Protein AF-A0A2N5W5Q5-F1 (afdb_monomer_lite)

Secondary structure (DSSP, 8-state):
-B-HHHHHTT-HHHHHSS---B---SSGGGTTT-HHHHHHHHHHHT-SEE---SSTTTT-THHHHHHHTSTT-PEESS--HHHHHHHSSHHHHHHHHHHTT------TTGGGHHHHTTTHHHHHHHHHHTT-

Organism: NCBI:txid200324

pLDDT: mean 87.98, std 17.9, range [34.03, 98.38]

InterPro domains:
  IPR005481 Biotin carboxylase-like, N-terminal domain [PF00289] (8-84)
  IPR011764 Biotin carboxylation domain [PS50979] (1-132)
  IPR016185 Pre-ATP-grasp domain superfamily [SSF52440] (1-87)
  IPR049076 Acetyl-CoA carboxylase [PTHR45728] (1-110)

Foldseek 3Di:
DDEPVCVVVVPVVCVPDPDDDYFYDDDLCRPLQPLVNQLVCCVVVVAQEDESDDPRNNLPLVNQVSCCPDPSRRHYPDDHSVVSVQCVDPVSVVLVCLCVVHDDPDDPCPVCSVVVVVVVVPVVVVVVVVPD

Radius of gyration: 19.42 Å; chains: 1; bounding box: 50×42×39 Å

Sequence (132 aa):
MATPEDLKVNADYIQVANQYVKVPGGSNDNNYANVKVIVDVAKRAGVHAVWAGWGHASENPKLPDALSASKQKIVFIGPPGSAMRLLGDKILSTIMAQSAQVPTMAWSGSLLFGVISLLVPQVVSMNSLIHN

Structure (mmCIF, N/CA/C/O backbone):
data_AF-A0A2N5W5Q5-F1
#
_entry.id   AF-A0A2N5W5Q5-F1
#
loop_
_atom_site.group_PDB
_atom_site.id
_atom_site.type_symbol
_atom_site.label_atom_id
_atom_site.label_alt_id
_atom_site.label_comp_id
_atom_site.label_asym_id
_atom_site.label_entity_id
_atom_site.label_seq_id
_atom_site.pdbx_PDB_ins_code
_atom_site.Cartn_x
_atom_site.Cartn_y
_atom_site.Cartn_z
_atom_site.occupancy
_atom_site.B_iso_or_equiv
_atom_site.auth_seq_id
_atom_site.auth_comp_id
_atom_site.auth_asym_id
_atom_site.auth_atom_id
_atom_site.pdbx_PDB_model_num
ATOM 1 N N . MET A 1 1 ? -10.994 5.124 5.817 1.00 97.94 1 MET A N 1
ATOM 2 C CA . MET A 1 1 ? -10.414 6.230 6.617 1.00 97.94 1 MET A CA 1
ATOM 3 C C . MET A 1 1 ? -10.934 7.520 6.016 1.00 97.94 1 MET A C 1
ATOM 5 O O . MET A 1 1 ? -11.051 7.528 4.805 1.00 97.94 1 MET A O 1
ATOM 9 N N . ALA A 1 2 ? -11.290 8.529 6.811 1.00 98.12 2 ALA A N 1
ATOM 10 C CA . ALA A 1 2 ? -11.848 9.788 6.310 1.00 98.12 2 ALA A CA 1
ATOM 11 C C . ALA A 1 2 ? -11.236 10.995 7.032 1.00 98.12 2 ALA A C 1
ATOM 13 O O . ALA A 1 2 ? -11.280 11.063 8.266 1.00 98.12 2 ALA A O 1
ATOM 14 N N . THR A 1 3 ? -10.666 11.931 6.279 1.00 98.38 3 THR A N 1
ATOM 15 C CA . THR A 1 3 ? -10.157 13.202 6.808 1.00 98.38 3 THR A CA 1
ATOM 16 C C . THR A 1 3 ? -11.294 14.216 6.996 1.00 98.38 3 THR A C 1
ATOM 18 O O . THR A 1 3 ? -12.364 14.072 6.396 1.00 98.38 3 THR A O 1
ATOM 21 N N . PRO A 1 4 ? -11.109 15.262 7.823 1.00 98.12 4 PRO A N 1
ATOM 22 C CA . PRO A 1 4 ? -12.057 16.372 7.907 1.00 98.12 4 PRO A CA 1
ATOM 23 C C . PRO A 1 4 ? -12.340 17.028 6.549 1.00 98.12 4 PRO A C 1
ATOM 25 O O . PRO A 1 4 ? -13.471 17.432 6.288 1.00 98.12 4 PRO A O 1
ATOM 28 N N . GLU A 1 5 ? -11.328 17.118 5.687 1.00 98.06 5 GLU A N 1
ATOM 29 C CA . GLU A 1 5 ? -11.425 17.695 4.350 1.00 98.06 5 GLU A CA 1
ATOM 30 C C . GLU A 1 5 ? -12.305 16.839 3.430 1.00 98.06 5 GLU A C 1
ATOM 32 O O . GLU A 1 5 ? -13.210 17.381 2.796 1.00 98.06 5 GLU A O 1
ATOM 37 N N . ASP A 1 6 ? -12.127 15.513 3.434 1.00 97.81 6 ASP A N 1
ATOM 38 C CA . ASP A 1 6 ? -12.952 14.593 2.639 1.00 97.81 6 ASP A CA 1
ATOM 39 C C . ASP A 1 6 ? -14.412 1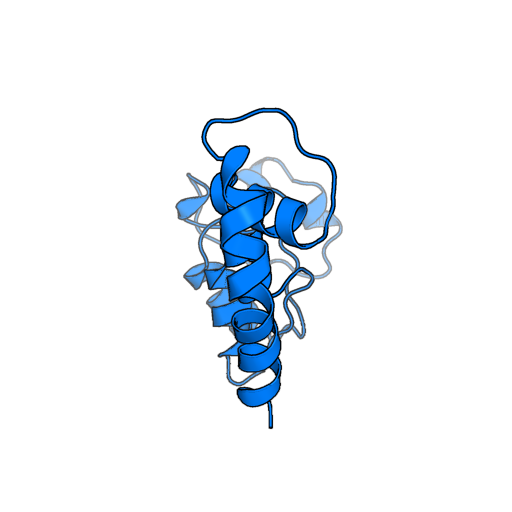4.577 3.109 1.00 97.81 6 ASP A C 1
ATOM 41 O O . ASP A 1 6 ? -15.342 14.533 2.302 1.00 97.81 6 ASP A O 1
ATOM 45 N N . LEU A 1 7 ? -14.623 14.654 4.427 1.00 97.75 7 LEU A N 1
ATOM 46 C CA . LEU A 1 7 ? -15.958 14.758 5.016 1.00 97.75 7 LEU A CA 1
ATOM 47 C C . LEU A 1 7 ? -16.645 16.068 4.615 1.00 97.75 7 LEU A C 1
ATOM 49 O O . LEU A 1 7 ? -17.841 16.068 4.330 1.00 97.75 7 LEU A O 1
ATOM 53 N N . LYS A 1 8 ? -15.901 17.182 4.566 1.00 97.69 8 LYS A N 1
ATOM 54 C CA . LYS A 1 8 ? -16.434 18.500 4.191 1.00 97.69 8 LYS A CA 1
ATOM 55 C C . LYS A 1 8 ? -16.932 18.532 2.747 1.00 97.69 8 LYS A C 1
ATOM 57 O O . LYS A 1 8 ? -17.923 19.202 2.472 1.00 97.69 8 LYS A O 1
ATOM 62 N N . VAL A 1 9 ? -16.250 17.835 1.841 1.00 97.56 9 VAL A N 1
ATOM 63 C CA . VAL A 1 9 ? -16.629 17.771 0.419 1.00 97.56 9 VAL A CA 1
ATOM 64 C C . VAL A 1 9 ? -17.602 16.636 0.105 1.00 97.56 9 VAL A C 1
ATOM 66 O O . VAL A 1 9 ? -17.950 16.449 -1.055 1.00 97.56 9 VAL A O 1
ATOM 69 N N . ASN A 1 10 ? -18.058 15.901 1.123 1.00 95.06 10 ASN A N 1
ATOM 70 C CA . ASN A 1 10 ? -18.966 14.772 0.974 1.00 95.06 10 ASN A CA 1
ATOM 71 C C . ASN A 1 10 ? -18.444 13.704 -0.004 1.00 95.06 10 ASN A C 1
ATOM 73 O O . ASN A 1 10 ? -19.166 13.274 -0.899 1.00 95.06 10 ASN A O 1
ATOM 77 N N . ALA A 1 11 ? -17.177 13.307 0.146 1.00 96.94 11 ALA A N 1
ATOM 78 C CA . ALA A 1 11 ? -16.527 12.394 -0.790 1.00 96.94 11 ALA A CA 1
ATOM 79 C C . ALA A 1 11 ? -17.294 11.063 -0.952 1.00 96.94 11 ALA A C 1
ATOM 81 O O . ALA A 1 11 ? -17.588 10.379 0.033 1.00 96.94 11 ALA A O 1
ATOM 82 N N . ASP A 1 12 ? -17.550 10.659 -2.201 1.00 97.94 12 ASP A N 1
ATOM 83 C CA . ASP A 1 12 ? -18.401 9.505 -2.535 1.00 97.94 12 ASP A CA 1
ATOM 84 C C . ASP A 1 12 ? -17.936 8.193 -1.896 1.00 97.94 12 ASP A C 1
ATOM 86 O O . ASP A 1 12 ? -18.755 7.389 -1.450 1.00 97.94 12 ASP A O 1
ATOM 90 N N . TYR A 1 13 ? -16.618 7.984 -1.785 1.00 96.94 13 TYR A N 1
ATOM 91 C CA . TYR A 1 13 ? -16.064 6.765 -1.186 1.00 96.94 13 TYR A CA 1
ATOM 92 C C . TYR A 1 13 ? -16.493 6.583 0.282 1.00 96.94 13 TYR A C 1
ATOM 94 O O . TYR A 1 13 ? -16.534 5.456 0.773 1.00 96.94 13 TYR A O 1
ATOM 102 N N . ILE A 1 14 ? -16.816 7.676 0.987 1.00 97.62 14 ILE A N 1
ATOM 103 C CA . ILE A 1 14 ? -17.311 7.646 2.369 1.00 97.62 14 ILE A CA 1
ATOM 104 C C . ILE A 1 14 ? -18.777 7.209 2.389 1.00 97.62 14 ILE A C 1
ATOM 106 O O . ILE A 1 14 ? -19.170 6.461 3.278 1.00 97.62 14 ILE A O 1
ATOM 110 N N . GLN A 1 15 ? -19.567 7.643 1.404 1.00 95.56 15 GLN A N 1
ATOM 111 C CA . GLN A 1 15 ? -20.999 7.348 1.310 1.00 95.56 15 GLN A CA 1
ATOM 112 C C . GLN A 1 15 ? -21.274 5.887 0.960 1.00 95.56 15 GLN A C 1
ATOM 114 O O . GLN A 1 15 ? -22.220 5.288 1.466 1.00 95.56 15 GLN A O 1
ATOM 119 N N . VAL A 1 16 ? -20.431 5.298 0.111 1.00 97.38 16 VAL A N 1
ATOM 120 C CA . VAL A 1 16 ? -20.560 3.887 -0.283 1.00 97.38 16 VAL A CA 1
ATOM 121 C C . VAL A 1 16 ? -19.948 2.918 0.736 1.00 97.38 16 VAL A C 1
ATOM 123 O O . VAL A 1 16 ? -20.216 1.719 0.676 1.00 97.38 16 VAL A O 1
ATOM 126 N N . ALA A 1 17 ? -19.120 3.400 1.668 1.00 97.44 17 ALA A N 1
ATOM 127 C CA . ALA A 1 17 ? -18.494 2.558 2.681 1.00 97.44 17 ALA A CA 1
ATOM 128 C C . ALA A 1 17 ? -19.505 2.141 3.759 1.00 97.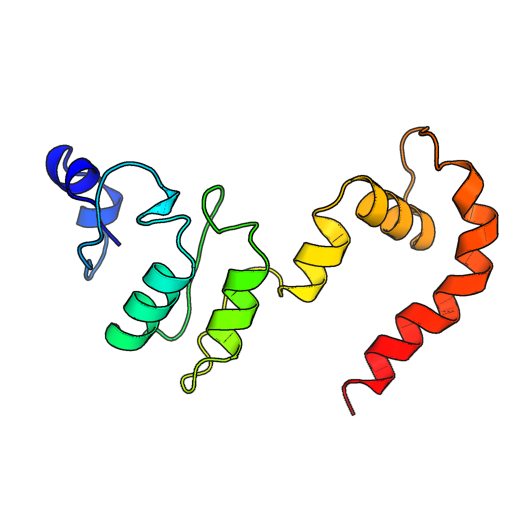44 17 ALA A C 1
ATOM 130 O O . ALA A 1 17 ? -20.234 2.968 4.297 1.00 97.44 17 ALA A O 1
ATOM 131 N N . ASN A 1 18 ? -19.495 0.865 4.166 1.00 97.44 18 ASN A N 1
ATOM 132 C CA . ASN A 1 18 ? -20.360 0.401 5.260 1.00 97.44 18 ASN A CA 1
ATOM 133 C C . ASN A 1 18 ? -20.055 1.104 6.592 1.00 97.44 18 ASN A C 1
ATOM 135 O O . ASN A 1 18 ? -20.945 1.288 7.418 1.00 97.44 18 ASN A O 1
ATOM 139 N N . GLN A 1 19 ? -18.783 1.446 6.818 1.00 96.50 19 GLN A N 1
ATOM 140 C CA . GLN A 1 19 ? -18.295 2.151 7.999 1.00 96.50 19 GLN A CA 1
ATOM 141 C C . GLN A 1 19 ? -17.085 3.011 7.622 1.00 96.50 19 GLN A C 1
ATOM 143 O O . GLN A 1 19 ? -16.308 2.655 6.734 1.00 96.50 19 GLN A O 1
ATOM 148 N N . T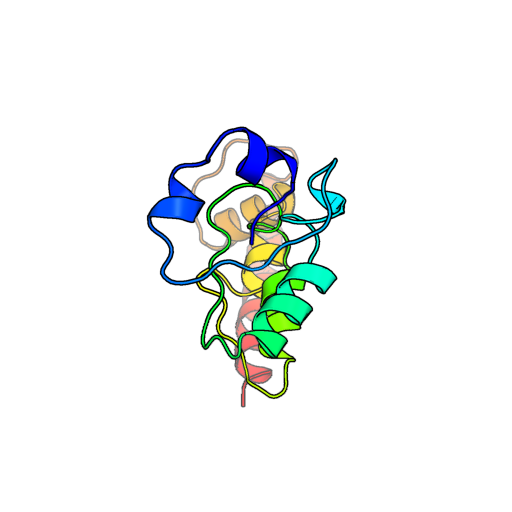YR A 1 20 ? -16.874 4.111 8.345 1.00 97.38 20 TYR A N 1
ATOM 149 C CA . TYR A 1 20 ? -15.684 4.945 8.200 1.00 97.38 20 TYR A CA 1
ATOM 150 C C . TYR A 1 20 ? -15.052 5.260 9.559 1.00 97.38 20 TYR A C 1
ATOM 152 O O . TYR A 1 20 ? -15.715 5.308 10.592 1.00 97.38 20 TYR A O 1
ATOM 160 N N . VAL A 1 21 ? -13.741 5.503 9.548 1.00 97.81 21 VAL A N 1
ATOM 161 C CA . VAL A 1 21 ? -12.962 5.919 10.723 1.00 97.81 21 VAL A CA 1
ATOM 162 C C . VAL A 1 21 ? -12.339 7.271 10.420 1.00 97.81 21 VAL A C 1
ATOM 164 O O . VAL A 1 21 ? -11.649 7.409 9.404 1.00 97.81 21 VAL A O 1
ATOM 167 N N . LYS A 1 22 ? -12.577 8.255 11.294 1.00 97.75 22 LYS A N 1
ATOM 168 C CA . LYS A 1 22 ? -11.970 9.586 11.187 1.00 97.75 22 LYS A CA 1
ATOM 169 C C . LYS A 1 22 ? -10.465 9.507 11.439 1.00 97.75 22 LYS A C 1
ATOM 171 O O . LYS A 1 22 ? -10.031 8.827 12.368 1.00 97.75 22 LYS A O 1
ATOM 176 N N . VAL A 1 23 ? -9.689 10.207 10.622 1.00 98.06 23 VAL A N 1
ATOM 177 C CA . VAL A 1 23 ? -8.223 10.291 10.716 1.00 98.06 23 VAL A CA 1
ATOM 178 C C . VAL A 1 23 ? -7.771 11.755 10.663 1.00 98.06 23 VAL A C 1
ATOM 180 O O . VAL A 1 23 ? -8.572 12.609 10.280 1.00 98.06 23 VAL A O 1
ATOM 183 N N . PRO A 1 24 ? -6.531 12.081 11.074 1.00 98.19 24 PRO A N 1
ATOM 184 C CA . PRO A 1 24 ? -6.032 13.456 11.031 1.00 98.19 24 PRO A CA 1
ATOM 185 C C . PRO A 1 24 ? -6.105 14.073 9.626 1.00 98.19 24 PRO A C 1
ATOM 187 O O . PRO A 1 24 ? -5.871 13.383 8.638 1.00 98.19 24 PRO A O 1
ATOM 190 N N . GLY A 1 25 ? -6.411 15.368 9.538 1.00 97.50 25 GLY A N 1
ATOM 191 C CA . GLY A 1 25 ? -6.433 16.115 8.273 1.00 97.50 25 GLY A CA 1
ATOM 192 C C . GLY A 1 25 ? -5.054 16.589 7.798 1.00 97.50 25 GLY A C 1
ATOM 193 O O . GLY A 1 25 ? -4.009 16.153 8.297 1.00 97.50 25 GLY A O 1
ATOM 194 N N . GLY A 1 26 ? -5.055 17.526 6.850 1.00 97.19 26 GLY A N 1
ATOM 195 C CA . GLY A 1 26 ? -3.840 18.083 6.247 1.00 97.19 26 GLY A CA 1
ATOM 196 C C . GLY A 1 26 ? -3.126 17.128 5.279 1.00 97.19 26 GLY A C 1
ATOM 197 O O . GLY A 1 26 ? -3.767 16.331 4.595 1.00 97.19 26 GLY A O 1
ATOM 198 N N . SER A 1 27 ? -1.789 17.230 5.202 1.00 97.50 27 SER A N 1
ATOM 199 C CA . SER A 1 27 ? -0.962 16.425 4.282 1.00 97.50 27 SER A CA 1
ATOM 200 C C . SER A 1 27 ? -1.186 14.921 4.457 1.00 97.50 27 SER A C 1
ATOM 202 O O . SER A 1 27 ? -1.477 14.441 5.556 1.00 97.50 27 SER A O 1
ATOM 204 N N . ASN A 1 28 ? -0.984 14.160 3.379 1.00 96.56 28 ASN A N 1
ATOM 205 C CA . ASN A 1 28 ? -1.200 12.717 3.382 1.00 96.56 28 ASN A CA 1
ATOM 206 C C . ASN A 1 28 ? -0.299 11.957 4.375 1.00 96.56 28 ASN A C 1
ATOM 208 O O . ASN A 1 28 ? -0.692 10.897 4.868 1.00 96.56 28 ASN A O 1
ATOM 212 N N . ASP A 1 29 ? 0.856 12.524 4.728 1.00 97.44 29 ASP A N 1
ATOM 213 C CA . ASP A 1 29 ? 1.785 12.020 5.748 1.00 97.44 29 ASP A CA 1
ATOM 214 C C . ASP A 1 29 ? 1.145 11.877 7.138 1.00 97.44 29 ASP A C 1
ATOM 216 O O . ASP A 1 29 ? 1.629 11.114 7.979 1.00 97.44 29 ASP A O 1
ATOM 220 N N . ASN A 1 30 ? 0.033 12.574 7.387 1.00 97.00 30 ASN A N 1
ATOM 221 C CA . ASN A 1 30 ? -0.721 12.491 8.636 1.00 97.00 30 ASN A CA 1
ATOM 222 C C . ASN A 1 30 ? -1.806 11.400 8.609 1.00 97.00 30 ASN A C 1
ATOM 224 O O . ASN A 1 30 ? -2.304 11.009 9.665 1.00 97.00 30 ASN A O 1
ATOM 228 N N . ASN A 1 31 ? -2.190 10.914 7.423 1.00 98.06 31 ASN A N 1
ATOM 229 C CA . ASN A 1 31 ? -3.342 10.031 7.227 1.00 98.06 31 ASN A CA 1
ATOM 230 C C . ASN A 1 31 ? -3.045 8.858 6.276 1.00 98.06 31 ASN A C 1
ATOM 232 O O . ASN A 1 31 ? -2.569 7.816 6.722 1.00 98.06 31 ASN A O 1
ATOM 236 N N . TYR A 1 32 ? -3.344 8.991 4.986 1.00 98.19 32 TYR A N 1
ATOM 237 C CA . TYR A 1 32 ? -3.339 7.924 3.988 1.00 98.19 32 TYR A CA 1
ATOM 238 C C . TYR A 1 32 ? -1.941 7.407 3.645 1.00 98.19 32 TYR A C 1
ATOM 240 O O . TYR A 1 32 ? -1.808 6.269 3.203 1.00 98.19 32 TYR A O 1
ATOM 248 N N . ALA A 1 33 ? -0.891 8.209 3.847 1.00 97.94 33 ALA A N 1
ATOM 249 C CA . ALA A 1 33 ? 0.499 7.779 3.681 1.00 97.94 33 ALA A CA 1
ATOM 250 C C . ALA A 1 33 ? 1.138 7.307 5.003 1.00 97.94 33 ALA A C 1
ATOM 252 O O . ALA A 1 33 ? 2.255 6.781 5.018 1.00 97.94 33 ALA A O 1
ATOM 253 N N . ASN A 1 34 ? 0.433 7.452 6.130 1.00 98.31 34 ASN A N 1
ATOM 254 C CA . ASN A 1 34 ? 0.976 7.150 7.444 1.00 98.31 34 ASN A CA 1
ATOM 255 C C . ASN A 1 34 ? 0.752 5.687 7.837 1.00 98.31 34 ASN A C 1
ATOM 257 O O . ASN A 1 34 ? -0.297 5.306 8.357 1.00 98.31 34 ASN A O 1
ATOM 261 N N . VAL A 1 35 ? 1.791 4.870 7.669 1.00 98.12 35 VAL A N 1
ATOM 262 C CA . VAL A 1 35 ? 1.752 3.437 8.002 1.00 98.12 35 VAL A CA 1
ATOM 263 C C . VAL A 1 35 ? 1.313 3.177 9.447 1.00 98.12 35 VAL A C 1
ATOM 265 O O . VAL A 1 35 ? 0.552 2.243 9.691 1.00 98.12 35 VAL A O 1
ATOM 268 N N . LYS A 1 36 ? 1.738 4.001 10.416 1.00 97.75 36 LYS A N 1
ATOM 269 C CA . LYS A 1 36 ? 1.358 3.804 11.825 1.00 97.75 36 LYS A CA 1
ATOM 270 C C . LYS A 1 36 ? -0.141 4.011 12.025 1.00 97.75 36 LYS A C 1
ATOM 272 O O . LYS A 1 36 ? -0.772 3.198 12.693 1.00 97.75 36 LYS A O 1
ATOM 277 N N . VAL A 1 37 ? -0.700 5.061 11.421 1.00 98.12 37 VAL A N 1
ATOM 278 C CA . VAL A 1 37 ? -2.138 5.359 11.488 1.00 98.12 37 VAL A CA 1
ATOM 279 C C . VAL A 1 37 ? -2.945 4.262 10.801 1.00 98.12 37 VAL A C 1
ATOM 281 O O . VAL A 1 37 ? -3.907 3.773 11.384 1.00 98.12 37 VAL A O 1
ATOM 284 N N . ILE A 1 38 ? -2.539 3.821 9.607 1.00 98.25 38 ILE A N 1
ATOM 285 C CA . ILE A 1 38 ? -3.237 2.754 8.872 1.00 98.25 38 ILE A CA 1
ATOM 286 C C . ILE A 1 38 ? -3.274 1.464 9.696 1.00 98.25 38 ILE A C 1
ATOM 288 O O . ILE A 1 38 ? -4.334 0.863 9.855 1.00 98.25 38 ILE A O 1
ATOM 292 N N . VAL A 1 39 ? -2.133 1.051 10.256 1.00 97.81 39 VAL A N 1
ATOM 293 C CA . VAL A 1 39 ? -2.030 -0.182 11.050 1.00 97.81 39 VAL A CA 1
ATOM 294 C C . VAL A 1 39 ? -2.833 -0.083 12.350 1.00 97.81 39 VAL A C 1
ATOM 296 O O . VAL A 1 39 ? -3.471 -1.059 12.740 1.00 97.81 39 VAL A O 1
ATOM 299 N N . ASP A 1 40 ? -2.827 1.069 13.024 1.00 97.56 40 ASP A N 1
ATOM 300 C CA . ASP A 1 40 ? -3.661 1.302 14.209 1.00 97.56 40 ASP A CA 1
ATOM 301 C C . ASP A 1 40 ? -5.159 1.210 13.878 1.00 97.56 40 ASP A C 1
ATOM 303 O O . ASP A 1 40 ? -5.899 0.471 14.531 1.00 97.56 40 ASP A O 1
ATOM 307 N N . VAL A 1 41 ? -5.593 1.902 12.821 1.00 97.81 41 VAL A N 1
ATOM 308 C CA . VAL A 1 41 ? -6.984 1.872 12.353 1.00 97.81 41 VAL A CA 1
ATOM 309 C C . VAL A 1 41 ? -7.397 0.448 11.997 1.00 97.81 41 VAL A C 1
ATOM 311 O O . VAL A 1 41 ? -8.451 0.001 12.439 1.00 97.81 41 VAL A O 1
ATOM 314 N N . ALA A 1 42 ? -6.562 -0.282 11.256 1.00 97.62 42 ALA A N 1
ATOM 315 C CA . ALA A 1 42 ? -6.842 -1.654 10.848 1.00 97.62 42 ALA A CA 1
ATOM 316 C C . ALA A 1 42 ? -7.012 -2.590 12.059 1.00 97.62 42 ALA A C 1
ATOM 318 O O . ALA A 1 42 ? -7.968 -3.364 12.111 1.00 97.62 42 ALA A O 1
ATOM 319 N N . LYS A 1 43 ? -6.144 -2.460 13.073 1.00 96.69 43 LYS A N 1
ATOM 320 C CA . LYS A 1 43 ? -6.235 -3.239 14.317 1.00 96.69 43 LYS A CA 1
ATOM 321 C C . LYS A 1 43 ? -7.511 -2.944 15.098 1.00 96.69 43 LYS A C 1
ATOM 323 O O . LYS A 1 43 ? -8.199 -3.875 15.513 1.00 96.69 43 LYS A O 1
ATOM 328 N N . ARG A 1 44 ? -7.836 -1.659 15.294 1.00 96.25 44 ARG A N 1
ATOM 329 C CA . ARG A 1 44 ? -9.029 -1.229 16.046 1.00 96.25 44 ARG A CA 1
ATOM 330 C C . ARG A 1 44 ? -10.331 -1.581 15.336 1.00 96.25 44 ARG A C 1
ATOM 332 O O . ARG A 1 44 ? -11.300 -1.921 16.000 1.00 96.25 44 ARG A O 1
ATOM 339 N N . ALA A 1 45 ? -10.346 -1.503 14.008 1.00 95.94 45 ALA A N 1
ATOM 340 C CA . ALA A 1 45 ? -11.495 -1.889 13.198 1.00 95.94 45 ALA A CA 1
ATOM 341 C C . ALA A 1 45 ? -11.634 -3.415 13.040 1.00 95.94 45 ALA A C 1
ATOM 343 O O . ALA A 1 45 ? -12.664 -3.875 12.561 1.00 95.94 45 ALA A O 1
ATOM 344 N N . GLY A 1 46 ? -10.620 -4.199 13.431 1.00 95.62 46 GLY A N 1
ATOM 345 C CA . GLY A 1 46 ? -10.655 -5.659 13.340 1.00 95.62 46 GLY A CA 1
ATOM 346 C C . GLY A 1 46 ? -10.734 -6.174 11.901 1.00 95.62 46 GLY A C 1
ATOM 347 O O . GLY A 1 46 ? -11.384 -7.184 11.649 1.00 95.62 46 GLY A O 1
ATOM 348 N N . VAL A 1 47 ? -10.116 -5.469 10.947 1.00 97.25 47 VAL A N 1
ATOM 349 C CA . VAL A 1 47 ? -10.188 -5.850 9.528 1.00 97.25 47 VAL A CA 1
ATOM 350 C C . VAL A 1 47 ? -9.296 -7.050 9.225 1.00 97.25 47 VAL A C 1
ATOM 352 O O . VAL A 1 47 ? -8.208 -7.194 9.778 1.00 97.25 47 VAL A O 1
ATOM 355 N N . HIS A 1 48 ? -9.725 -7.882 8.278 1.00 97.44 48 HIS A N 1
ATOM 356 C CA . HIS A 1 48 ? -8.926 -9.011 7.794 1.00 97.44 48 HIS A CA 1
ATOM 357 C C . HIS A 1 48 ? -7.837 -8.582 6.807 1.00 97.44 48 HIS A C 1
ATOM 359 O O . HIS A 1 48 ? -6.797 -9.233 6.710 1.00 97.44 48 HIS A O 1
ATOM 365 N N . ALA A 1 49 ? -8.075 -7.497 6.066 1.00 98.00 49 ALA A N 1
ATOM 366 C CA . ALA A 1 49 ? -7.177 -7.040 5.022 1.00 98.00 49 ALA A CA 1
ATOM 367 C C . ALA A 1 49 ? -7.196 -5.515 4.846 1.00 98.00 49 ALA A C 1
ATOM 369 O O . ALA A 1 49 ? -8.162 -4.846 5.212 1.00 98.00 49 ALA A O 1
ATOM 370 N N . VAL A 1 50 ? -6.126 -4.978 4.258 1.00 98.38 50 VAL A N 1
ATOM 371 C CA . VAL A 1 50 ? -5.966 -3.561 3.905 1.00 98.38 50 VAL A CA 1
ATOM 372 C C . VAL A 1 50 ? -5.614 -3.445 2.426 1.00 98.38 50 VAL A C 1
ATOM 374 O O . VAL A 1 50 ? -4.696 -4.109 1.946 1.00 98.38 50 VAL A O 1
ATOM 377 N N . TRP A 1 51 ? -6.318 -2.562 1.722 1.00 98.31 51 TRP A N 1
ATOM 378 C CA . TRP A 1 51 ? -6.034 -2.182 0.341 1.00 98.31 51 TRP A CA 1
ATOM 379 C C . TRP A 1 51 ? -5.601 -0.719 0.297 1.00 98.31 51 TRP A C 1
ATOM 381 O O . TRP A 1 51 ? -6.273 0.139 0.866 1.00 98.31 51 TRP A O 1
ATOM 391 N N . ALA A 1 52 ? -4.472 -0.444 -0.354 1.00 97.19 52 ALA A N 1
ATOM 392 C CA . ALA A 1 52 ? -3.914 0.905 -0.455 1.00 97.19 52 ALA A CA 1
ATOM 393 C C . ALA A 1 52 ? -4.121 1.555 -1.833 1.00 97.19 52 ALA A C 1
ATOM 395 O O . ALA A 1 52 ? -3.779 2.722 -1.995 1.00 97.19 52 ALA A O 1
ATOM 396 N N . GLY A 1 53 ? -4.664 0.823 -2.813 1.00 96.62 53 GLY A N 1
ATOM 397 C CA . GLY A 1 53 ? -4.841 1.323 -4.175 1.00 96.62 53 GLY A CA 1
ATOM 398 C C . GLY A 1 53 ? -3.531 1.823 -4.779 1.00 96.62 53 GLY A C 1
ATOM 399 O O . GLY A 1 53 ? -2.571 1.062 -4.879 1.00 96.62 53 GLY A O 1
ATOM 400 N N . TRP A 1 54 ? -3.506 3.096 -5.168 1.00 97.00 54 TRP A N 1
ATOM 401 C CA . TRP A 1 54 ? -2.351 3.793 -5.735 1.00 97.00 54 TRP A CA 1
ATOM 402 C C . TRP A 1 54 ? -2.074 5.098 -4.979 1.00 97.00 54 TRP A C 1
ATOM 404 O O . TRP A 1 54 ? -2.954 5.664 -4.329 1.00 97.00 54 TRP A O 1
ATOM 414 N N . GLY A 1 55 ? -0.839 5.599 -5.080 1.00 96.62 55 GLY A N 1
ATOM 415 C CA . GLY A 1 55 ? -0.387 6.763 -4.317 1.00 96.62 55 GLY A CA 1
ATOM 416 C C . GLY A 1 55 ? -0.299 6.491 -2.810 1.00 96.62 55 GLY A C 1
ATOM 417 O O . GLY A 1 55 ? -0.451 5.360 -2.346 1.00 96.62 55 GLY A O 1
ATOM 418 N N . HIS A 1 56 ? -0.030 7.531 -2.023 1.00 97.75 56 HIS A N 1
ATOM 419 C CA . HIS A 1 56 ? 0.065 7.429 -0.563 1.00 97.75 56 HIS A CA 1
ATOM 420 C C . HIS A 1 56 ? 1.027 6.315 -0.094 1.00 97.75 56 HIS A C 1
ATOM 422 O O . HIS A 1 56 ? 2.189 6.296 -0.487 1.00 97.75 56 HIS A O 1
ATOM 428 N N . ALA A 1 57 ? 0.564 5.389 0.753 1.00 97.44 57 ALA A N 1
ATOM 429 C CA . ALA A 1 57 ? 1.363 4.275 1.256 1.00 97.44 57 ALA A CA 1
ATOM 430 C C . ALA A 1 57 ? 1.366 3.029 0.343 1.00 97.44 57 ALA A C 1
ATOM 432 O O . ALA A 1 57 ? 1.923 2.011 0.750 1.00 97.44 57 ALA A O 1
ATOM 433 N N . SER A 1 58 ? 0.762 3.073 -0.853 1.00 97.69 58 SER A N 1
ATOM 434 C CA . SER A 1 58 ? 0.637 1.898 -1.741 1.00 97.69 58 SER A CA 1
ATOM 435 C C . SER A 1 58 ? 1.976 1.281 -2.152 1.00 97.69 58 SER A C 1
ATOM 437 O O . SER A 1 58 ? 2.083 0.060 -2.224 1.00 97.69 58 SER A O 1
ATOM 439 N N . GLU A 1 59 ? 3.006 2.104 -2.343 1.00 96.69 59 GLU A N 1
ATOM 440 C CA . GLU A 1 59 ? 4.361 1.673 -2.715 1.00 96.69 59 GLU A CA 1
ATOM 441 C C . GLU A 1 59 ? 5.324 1.643 -1.515 1.00 96.69 59 GLU A C 1
ATOM 443 O O . GLU A 1 59 ? 6.530 1.458 -1.672 1.00 96.69 59 GLU A O 1
ATOM 448 N N . ASN A 1 60 ? 4.818 1.835 -0.290 1.00 97.12 60 ASN A N 1
ATOM 449 C CA . ASN A 1 60 ? 5.654 1.849 0.905 1.00 97.12 60 ASN A CA 1
ATOM 450 C C . ASN A 1 60 ? 5.818 0.425 1.468 1.00 97.12 60 ASN A C 1
ATOM 452 O O . ASN A 1 60 ? 4.887 -0.083 2.100 1.00 97.12 60 ASN A O 1
ATOM 456 N N . PRO A 1 61 ? 7.010 -0.200 1.370 1.00 97.12 61 PRO A N 1
ATOM 457 C CA . PRO A 1 61 ? 7.216 -1.586 1.797 1.00 97.12 61 PRO A CA 1
ATOM 458 C C . PRO A 1 61 ? 7.011 -1.798 3.301 1.00 97.12 61 PRO A C 1
ATOM 460 O O . PRO A 1 61 ? 6.785 -2.922 3.740 1.00 97.12 61 PRO A O 1
ATOM 463 N N . LYS A 1 62 ? 7.048 -0.729 4.107 1.00 97.81 62 LYS A N 1
ATOM 464 C CA . LYS A 1 62 ? 6.789 -0.811 5.550 1.00 97.81 62 LYS A CA 1
ATOM 465 C C . LYS A 1 62 ? 5.331 -1.147 5.862 1.00 97.81 62 LYS A C 1
ATOM 467 O O . LYS A 1 62 ? 5.066 -1.653 6.948 1.00 97.81 62 LYS A O 1
ATOM 472 N N . LEU A 1 63 ? 4.393 -0.850 4.957 1.00 98.06 63 LEU A N 1
ATOM 473 C CA . LEU A 1 63 ? 2.972 -1.117 5.165 1.00 98.06 63 LEU A CA 1
ATOM 474 C C . LEU A 1 63 ? 2.662 -2.623 5.227 1.00 98.06 63 LEU A C 1
ATOM 476 O O . LEU A 1 63 ? 2.179 -3.055 6.276 1.00 98.06 63 LEU A O 1
ATOM 480 N N . PRO A 1 64 ? 2.953 -3.437 4.190 1.00 97.75 64 PRO A N 1
ATOM 481 C CA . PRO A 1 64 ? 2.722 -4.878 4.260 1.00 97.75 64 PRO A CA 1
ATOM 482 C C . PRO A 1 64 ? 3.486 -5.529 5.418 1.00 97.75 64 PRO A C 1
ATOM 484 O O . PRO A 1 64 ? 2.895 -6.323 6.144 1.00 97.75 64 PRO A O 1
ATOM 487 N N . ASP A 1 65 ? 4.743 -5.133 5.656 1.00 97.38 65 ASP A N 1
ATOM 488 C CA . ASP A 1 65 ? 5.559 -5.679 6.750 1.00 97.38 65 ASP A CA 1
ATOM 489 C C . ASP A 1 65 ? 4.915 -5.425 8.130 1.00 97.38 65 ASP A C 1
ATOM 491 O O . ASP A 1 65 ? 4.826 -6.323 8.974 1.00 97.38 65 ASP A O 1
ATOM 495 N N . ALA A 1 66 ? 4.420 -4.204 8.368 1.00 97.50 66 ALA A N 1
ATOM 496 C CA . ALA A 1 66 ? 3.788 -3.835 9.633 1.00 97.50 66 ALA A CA 1
ATOM 497 C C . ALA A 1 66 ? 2.410 -4.490 9.827 1.00 97.50 66 ALA A C 1
ATOM 499 O O . ALA A 1 66 ? 2.036 -4.818 10.958 1.00 97.50 66 ALA A O 1
ATOM 500 N N . LEU A 1 67 ? 1.659 -4.696 8.740 1.00 97.56 67 LEU A N 1
ATOM 501 C CA . LEU A 1 67 ? 0.387 -5.419 8.762 1.00 97.56 67 LEU A CA 1
ATOM 502 C C . LEU A 1 67 ? 0.606 -6.906 9.069 1.00 97.56 67 LEU A C 1
ATOM 504 O O . LEU A 1 67 ? -0.044 -7.434 9.975 1.00 97.56 67 LEU A O 1
ATOM 508 N N . SER A 1 68 ? 1.581 -7.554 8.424 1.00 95.44 68 SER A N 1
ATOM 509 C CA . SER A 1 68 ? 1.904 -8.965 8.676 1.00 95.44 68 SER A CA 1
ATOM 510 C C . SER A 1 68 ? 2.471 -9.211 10.075 1.00 95.44 68 SER A C 1
ATOM 512 O O . SER A 1 68 ? 2.211 -10.255 10.666 1.00 95.44 68 SER A O 1
ATOM 514 N N . ALA A 1 69 ? 3.202 -8.241 10.637 1.00 95.12 69 ALA A N 1
ATOM 515 C CA . ALA A 1 69 ? 3.733 -8.312 12.000 1.00 95.12 69 ALA A CA 1
ATOM 516 C C . ALA A 1 69 ? 2.661 -8.104 13.090 1.00 95.12 69 ALA A C 1
ATOM 518 O O . ALA A 1 69 ? 2.929 -8.281 14.282 1.00 95.12 69 ALA A O 1
ATOM 519 N N . SER A 1 70 ? 1.443 -7.696 12.723 1.00 93.50 70 SER A N 1
ATOM 520 C CA . SER A 1 70 ? 0.344 -7.567 13.679 1.00 93.50 70 SER A CA 1
ATOM 521 C C . SER A 1 70 ? -0.100 -8.938 14.208 1.00 93.50 70 SER A C 1
ATOM 523 O O . SER A 1 70 ? -0.101 -9.930 13.485 1.00 93.50 70 SER A O 1
ATOM 525 N N . LYS A 1 71 ? -0.556 -9.002 15.469 1.00 90.69 71 LYS A N 1
ATOM 526 C CA . LYS A 1 71 ? -1.072 -10.251 16.068 1.00 90.69 71 LYS A CA 1
ATOM 527 C C . LYS A 1 71 ? -2.244 -10.857 15.284 1.00 90.69 71 LYS A C 1
ATOM 529 O O . LYS A 1 71 ? -2.411 -12.069 15.286 1.00 90.69 71 LYS A O 1
ATOM 534 N N . GLN A 1 72 ? -3.036 -10.012 14.625 1.00 89.69 72 GLN A N 1
ATOM 535 C CA . GLN A 1 72 ? -4.180 -10.407 13.799 1.00 89.69 72 GLN A CA 1
ATOM 536 C C . GLN A 1 72 ? -3.770 -10.901 12.401 1.00 89.69 72 GLN A C 1
ATOM 538 O O . GLN A 1 72 ? -4.628 -11.401 11.685 1.00 89.69 72 GLN A O 1
ATOM 543 N N . LYS A 1 73 ? -2.486 -10.778 12.018 1.00 91.69 73 LYS A N 1
ATOM 544 C CA . LYS A 1 73 ? -1.955 -11.133 10.690 1.00 91.69 73 LYS A CA 1
ATOM 545 C C . LYS A 1 73 ? -2.791 -10.541 9.551 1.00 91.69 73 LYS A C 1
ATOM 547 O O . LYS A 1 73 ? -3.250 -11.249 8.660 1.00 91.69 73 LYS A O 1
ATOM 552 N N . ILE A 1 74 ? -2.998 -9.227 9.611 1.00 97.50 74 ILE A N 1
ATOM 553 C CA . ILE A 1 74 ? -3.793 -8.485 8.629 1.00 97.50 74 ILE A CA 1
ATOM 554 C C . ILE A 1 74 ? -3.148 -8.622 7.243 1.00 97.50 74 ILE A C 1
ATOM 556 O O . ILE A 1 74 ? -1.960 -8.339 7.075 1.00 97.50 74 ILE A O 1
ATOM 560 N N . VAL A 1 75 ? -3.932 -9.044 6.250 1.00 97.94 75 VAL A N 1
ATOM 561 C CA . VAL A 1 75 ? -3.461 -9.262 4.878 1.00 97.94 75 VAL A CA 1
ATOM 562 C C . VAL A 1 75 ? -3.334 -7.928 4.149 1.00 97.94 75 VAL A C 1
ATOM 564 O O . VAL A 1 75 ? -4.250 -7.110 4.145 1.00 97.94 75 VAL A O 1
ATOM 567 N N . PHE A 1 76 ? -2.210 -7.703 3.483 1.00 98.31 76 PHE A N 1
ATOM 568 C CA . PHE A 1 76 ? -2.096 -6.596 2.543 1.00 98.31 76 PHE A CA 1
ATOM 569 C C . PHE A 1 76 ? -2.548 -7.050 1.151 1.00 98.31 76 PHE A C 1
ATOM 571 O O . PHE A 1 76 ? -2.032 -8.035 0.626 1.00 98.31 76 PHE A O 1
ATOM 578 N N . ILE A 1 77 ? -3.512 -6.345 0.552 1.00 98.19 77 ILE A N 1
ATOM 579 C CA . ILE A 1 77 ? -3.995 -6.621 -0.808 1.00 98.19 77 ILE A CA 1
ATOM 580 C C . ILE A 1 77 ? -3.052 -5.933 -1.798 1.00 98.19 77 ILE A C 1
ATOM 582 O O . ILE A 1 77 ? -3.318 -4.832 -2.282 1.00 98.19 77 ILE A O 1
ATOM 586 N N . GLY A 1 78 ? -1.918 -6.582 -2.050 1.00 96.50 78 GLY A N 1
ATOM 587 C CA . GLY A 1 78 ? -0.853 -6.103 -2.922 1.00 96.50 78 GLY A CA 1
ATOM 588 C C . GLY A 1 78 ? 0.415 -6.951 -2.772 1.00 96.50 78 GLY A C 1
ATOM 589 O O . GLY A 1 78 ? 0.382 -7.997 -2.119 1.00 96.50 78 GLY A O 1
ATOM 590 N N . PRO A 1 79 ? 1.540 -6.532 -3.373 1.00 96.50 79 PRO A N 1
ATOM 591 C CA . PRO A 1 79 ? 2.791 -7.269 -3.250 1.00 96.50 79 PRO A CA 1
ATOM 592 C C . PRO A 1 79 ? 3.349 -7.205 -1.814 1.00 96.50 79 PRO A C 1
ATOM 594 O O . PRO A 1 79 ? 3.125 -6.224 -1.102 1.00 96.50 79 PRO A O 1
ATOM 597 N N . PRO A 1 80 ? 4.113 -8.220 -1.371 1.00 96.12 80 PRO A N 1
ATOM 598 C CA . PRO A 1 80 ? 4.804 -8.169 -0.087 1.00 96.12 80 PRO A CA 1
ATOM 599 C C . PRO A 1 80 ? 5.935 -7.128 -0.103 1.00 96.12 80 PRO A C 1
ATOM 601 O O . PRO A 1 80 ? 6.468 -6.775 -1.159 1.00 96.12 80 PRO A O 1
ATOM 604 N N . GLY A 1 81 ? 6.370 -6.684 1.082 1.00 95.00 81 GLY A N 1
ATOM 605 C CA . GLY A 1 81 ? 7.424 -5.672 1.216 1.00 95.00 81 GLY A CA 1
ATOM 606 C C . GLY A 1 81 ? 8.758 -6.082 0.580 1.00 95.00 81 GLY A C 1
ATOM 607 O O . GLY A 1 81 ? 9.492 -5.231 0.079 1.00 95.00 81 GLY A O 1
ATOM 608 N N . SER A 1 82 ? 9.067 -7.383 0.535 1.00 93.69 82 SER A N 1
ATOM 609 C CA . SER A 1 82 ? 10.244 -7.919 -0.166 1.00 93.69 82 SER A CA 1
ATOM 610 C C . SER A 1 82 ? 10.207 -7.635 -1.669 1.00 93.69 82 SER A C 1
ATOM 612 O O . SER A 1 82 ? 11.191 -7.142 -2.217 1.00 93.69 82 SER A O 1
ATOM 614 N N . ALA A 1 83 ? 9.069 -7.873 -2.324 1.00 93.56 83 ALA A N 1
ATOM 615 C CA . ALA A 1 83 ? 8.895 -7.594 -3.745 1.00 93.56 83 ALA A CA 1
ATOM 616 C C . ALA A 1 83 ? 8.948 -6.085 -4.030 1.00 93.56 83 ALA A C 1
ATOM 618 O O . ALA A 1 83 ? 9.628 -5.664 -4.963 1.00 93.56 83 ALA A O 1
ATOM 619 N N . MET A 1 84 ? 8.313 -5.264 -3.184 1.00 95.50 84 MET A N 1
ATOM 620 C CA . MET A 1 84 ? 8.367 -3.800 -3.301 1.00 95.50 84 MET A CA 1
ATOM 621 C C . MET A 1 84 ? 9.800 -3.254 -3.203 1.00 95.50 84 MET A C 1
ATOM 623 O O . MET A 1 84 ? 10.178 -2.388 -3.984 1.00 95.50 84 MET A O 1
ATOM 627 N N . ARG A 1 85 ? 10.626 -3.778 -2.285 1.00 92.50 85 ARG A N 1
ATOM 628 C CA . ARG A 1 85 ? 12.041 -3.379 -2.154 1.00 92.50 85 ARG A CA 1
ATOM 629 C C . ARG A 1 85 ? 12.880 -3.735 -3.383 1.00 92.50 85 ARG A C 1
ATOM 631 O O . ARG A 1 85 ? 13.776 -2.976 -3.732 1.00 92.50 85 ARG A O 1
ATOM 638 N N . LEU A 1 86 ? 12.605 -4.875 -4.017 1.00 89.75 86 LEU A N 1
ATOM 639 C CA . LEU A 1 86 ? 13.349 -5.340 -5.191 1.00 89.75 86 LEU A CA 1
ATOM 640 C C . LEU A 1 86 ? 12.951 -4.607 -6.474 1.00 89.75 86 LEU A C 1
ATOM 642 O O . LEU A 1 86 ? 13.802 -4.352 -7.321 1.00 89.75 86 LEU A O 1
ATOM 646 N N . LEU A 1 87 ? 11.663 -4.298 -6.627 1.00 93.12 87 LEU A N 1
ATOM 647 C CA . LEU A 1 87 ? 11.106 -3.815 -7.891 1.00 93.12 87 LEU A CA 1
ATOM 648 C C . LEU A 1 87 ? 10.755 -2.322 -7.890 1.00 93.12 87 LEU A C 1
ATOM 650 O O . LEU A 1 87 ? 10.507 -1.769 -8.956 1.00 93.12 87 LEU A O 1
ATOM 654 N N . GLY A 1 88 ? 10.744 -1.661 -6.729 1.00 88.94 88 GLY A N 1
ATOM 655 C CA . GLY A 1 88 ? 10.456 -0.227 -6.629 1.00 88.94 88 GLY A CA 1
ATOM 656 C C . GLY A 1 88 ? 11.622 0.675 -7.047 1.00 88.94 88 GLY A C 1
ATOM 657 O O . GLY A 1 88 ? 11.407 1.800 -7.492 1.00 88.94 88 GLY A O 1
ATOM 658 N N . ASP A 1 89 ? 12.862 0.194 -6.940 1.00 89.81 89 ASP A N 1
ATOM 659 C CA . ASP A 1 89 ? 14.042 0.940 -7.375 1.00 89.81 89 ASP A CA 1
ATOM 660 C C . ASP A 1 89 ? 14.330 0.688 -8.861 1.00 89.81 89 ASP A C 1
ATOM 662 O O . ASP A 1 89 ? 14.403 -0.456 -9.308 1.00 89.81 89 ASP A O 1
ATOM 666 N N . LYS A 1 90 ? 14.515 1.754 -9.650 1.00 93.44 90 LYS A N 1
ATOM 667 C CA . LYS A 1 90 ? 14.737 1.647 -11.103 1.00 93.44 90 LYS A CA 1
ATOM 668 C C . LYS A 1 90 ? 16.006 0.869 -11.457 1.00 93.44 90 LYS A C 1
ATOM 670 O O . LYS A 1 90 ? 16.015 0.161 -12.458 1.00 93.44 90 LYS A O 1
ATOM 675 N N . ILE A 1 91 ? 17.069 0.996 -10.667 1.00 92.31 91 ILE A N 1
ATOM 676 C CA . ILE A 1 91 ? 18.353 0.334 -10.920 1.00 92.31 91 ILE A CA 1
ATOM 677 C C . ILE A 1 91 ? 18.221 -1.156 -10.598 1.00 92.31 91 ILE A C 1
ATOM 679 O O . ILE A 1 91 ? 18.484 -1.995 -11.460 1.00 92.31 91 ILE A O 1
ATOM 683 N N . LEU A 1 92 ? 17.757 -1.490 -9.390 1.00 90.19 92 LEU A N 1
ATOM 684 C CA . LEU A 1 92 ? 17.568 -2.876 -8.960 1.00 90.19 92 LEU A CA 1
ATOM 685 C C . LEU A 1 92 ? 16.522 -3.603 -9.806 1.00 90.19 92 LEU A C 1
ATOM 687 O O . LEU A 1 92 ? 16.778 -4.722 -10.237 1.00 90.19 92 LEU A O 1
ATOM 691 N N . SER A 1 93 ? 15.388 -2.972 -10.116 1.00 92.88 93 SER A N 1
ATOM 692 C CA . SER A 1 93 ? 14.365 -3.577 -10.982 1.00 92.88 93 SER A CA 1
ATOM 693 C C . SER A 1 93 ? 14.902 -3.871 -12.384 1.00 92.88 93 SER A C 1
ATOM 695 O O . SER A 1 93 ? 14.640 -4.948 -12.916 1.00 92.88 93 SER A O 1
ATOM 697 N N . THR A 1 94 ? 15.711 -2.974 -12.959 1.00 92.50 94 THR A N 1
ATOM 698 C CA . THR A 1 94 ? 16.338 -3.183 -14.275 1.00 92.50 94 THR A CA 1
ATOM 699 C C . THR A 1 94 ? 17.365 -4.314 -14.228 1.00 92.50 94 THR A C 1
ATOM 701 O O . THR A 1 94 ? 17.380 -5.160 -15.118 1.00 92.50 94 THR A O 1
ATOM 704 N N . ILE A 1 95 ? 18.172 -4.397 -13.166 1.00 90.62 95 ILE A N 1
ATOM 705 C CA . ILE A 1 95 ? 19.085 -5.527 -12.932 1.00 90.62 95 ILE A CA 1
ATOM 706 C C . ILE A 1 95 ? 18.318 -6.853 -12.815 1.00 90.62 95 ILE A C 1
ATOM 708 O O . ILE A 1 95 ? 18.718 -7.859 -13.406 1.00 90.62 95 ILE A O 1
ATOM 712 N N . MET A 1 96 ? 17.208 -6.872 -12.074 1.00 89.69 96 MET A N 1
ATOM 713 C CA . MET A 1 96 ? 16.375 -8.066 -11.906 1.00 89.69 96 MET A CA 1
ATOM 714 C C . MET A 1 96 ? 15.723 -8.483 -13.230 1.00 89.69 96 MET A C 1
ATOM 716 O O . MET A 1 96 ? 15.717 -9.667 -13.561 1.00 89.69 96 MET A O 1
ATOM 720 N N . ALA A 1 97 ? 15.250 -7.521 -14.024 1.00 91.56 97 ALA A N 1
ATOM 721 C CA . ALA A 1 97 ? 14.713 -7.759 -15.361 1.00 91.56 97 ALA A CA 1
ATOM 722 C C . ALA A 1 9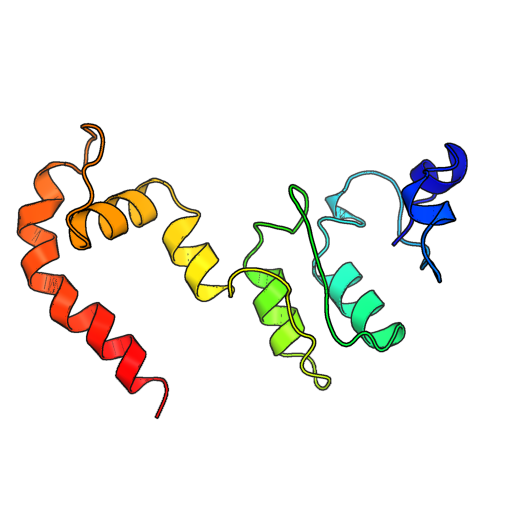7 ? 15.774 -8.360 -16.300 1.00 91.56 97 ALA A C 1
ATOM 724 O O . ALA A 1 97 ? 15.532 -9.393 -16.922 1.00 91.56 97 ALA A O 1
ATOM 725 N N . GLN A 1 98 ? 16.978 -7.784 -16.328 1.00 88.94 98 GLN A N 1
ATOM 726 C CA . GLN A 1 98 ? 18.112 -8.314 -17.090 1.00 88.94 98 GLN A CA 1
ATOM 727 C C . GLN A 1 98 ? 18.486 -9.737 -16.654 1.00 88.94 98 GLN A C 1
ATOM 729 O O . GLN A 1 98 ? 18.703 -10.600 -17.499 1.00 88.94 98 GLN A O 1
ATOM 734 N N . SER A 1 99 ? 18.500 -10.013 -15.348 1.00 86.75 99 SER A N 1
ATOM 735 C CA . SER A 1 99 ? 18.779 -11.352 -14.798 1.00 86.75 99 SER A CA 1
ATOM 736 C C . SER A 1 99 ? 17.747 -12.396 -15.235 1.00 86.75 99 SER A C 1
ATOM 738 O O . SER A 1 99 ? 18.082 -13.563 -15.417 1.00 86.75 99 SER A O 1
ATOM 740 N N . ALA A 1 100 ? 16.501 -11.968 -15.439 1.00 88.44 100 ALA A N 1
ATOM 741 C CA . ALA A 1 100 ? 15.414 -12.777 -15.982 1.00 88.44 100 ALA A CA 1
ATOM 742 C C . ALA A 1 100 ? 15.358 -12.774 -17.524 1.00 88.44 100 ALA A C 1
ATOM 744 O O . ALA A 1 100 ? 14.363 -13.208 -18.096 1.00 88.44 100 ALA A O 1
ATOM 745 N N . GLN A 1 101 ? 16.407 -12.286 -18.200 1.00 88.50 101 GLN A N 1
ATOM 746 C CA . GLN A 1 101 ? 16.507 -12.194 -19.663 1.00 88.50 101 GLN A CA 1
ATOM 747 C C . GLN A 1 101 ? 15.411 -11.326 -20.314 1.00 88.50 101 GLN A C 1
ATOM 749 O O . GLN A 1 101 ? 15.099 -11.483 -21.494 1.00 88.50 101 GLN A O 1
ATOM 754 N N . VAL A 1 102 ? 14.844 -10.374 -19.566 1.00 92.44 102 VAL A N 1
ATOM 755 C CA . VAL A 1 102 ? 13.893 -9.388 -20.091 1.00 92.44 102 VAL A CA 1
ATOM 756 C C . VAL A 1 102 ? 14.669 -8.246 -20.760 1.00 92.44 102 VAL A C 1
ATOM 758 O O . VAL A 1 102 ? 15.557 -7.668 -20.127 1.00 92.44 102 VAL A O 1
ATOM 761 N N . PRO A 1 103 ? 14.349 -7.874 -22.015 1.00 92.88 103 PRO A N 1
ATOM 762 C CA . PRO A 1 103 ? 14.987 -6.743 -22.681 1.00 92.88 103 PRO A CA 1
ATOM 763 C C . PRO A 1 103 ? 14.767 -5.424 -21.928 1.00 92.88 103 PRO A C 1
ATOM 765 O O . PRO A 1 103 ? 13.640 -5.072 -21.582 1.00 92.88 103 PRO A O 1
ATOM 768 N N . THR A 1 104 ? 15.841 -4.662 -21.721 1.00 93.81 104 THR A N 1
ATOM 769 C CA . THR A 1 104 ? 15.815 -3.339 -21.076 1.00 93.81 104 THR A CA 1
ATOM 770 C C . THR A 1 104 ? 16.435 -2.287 -21.987 1.00 93.81 104 THR A C 1
ATOM 772 O O . THR A 1 104 ? 17.352 -2.595 -22.747 1.00 93.81 104 THR A O 1
ATOM 775 N N . MET A 1 105 ? 16.003 -1.031 -21.864 1.00 95.25 105 MET A N 1
ATOM 776 C CA . MET A 1 105 ? 16.659 0.092 -22.544 1.00 95.25 105 MET A CA 1
ATOM 777 C C . MET A 1 105 ? 18.132 0.212 -22.129 1.00 95.25 105 MET A C 1
ATOM 779 O O . MET A 1 105 ? 18.494 -0.124 -21.001 1.00 95.25 105 MET A O 1
ATOM 783 N N . ALA A 1 106 ? 18.978 0.720 -23.029 1.00 93.88 106 ALA A N 1
ATOM 784 C CA . ALA A 1 106 ? 20.382 0.966 -22.722 1.00 93.88 106 ALA A CA 1
ATOM 785 C C . ALA A 1 106 ? 20.526 2.010 -21.597 1.00 93.88 106 ALA A C 1
ATOM 787 O O . ALA A 1 106 ? 19.961 3.100 -21.657 1.00 93.88 106 ALA A O 1
ATOM 788 N N . TRP A 1 107 ? 21.301 1.663 -20.574 1.00 94.44 107 TRP A N 1
ATOM 789 C CA . TRP A 1 107 ? 21.599 2.475 -19.391 1.00 9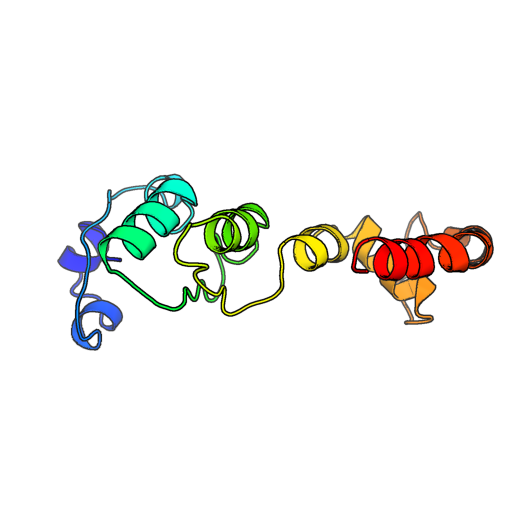4.44 107 TRP A CA 1
ATOM 790 C C . TRP A 1 107 ? 23.028 2.207 -18.891 1.00 94.44 107 TRP A C 1
ATOM 792 O O . TRP A 1 107 ? 23.717 1.318 -19.403 1.00 94.44 107 TRP A O 1
ATOM 802 N N . SER A 1 108 ? 23.490 2.944 -17.878 1.00 93.44 108 SER A N 1
ATOM 803 C CA . SER A 1 108 ? 24.852 2.813 -17.328 1.00 93.44 108 SER A CA 1
ATOM 804 C C . SER A 1 108 ? 25.204 1.397 -16.849 1.00 93.44 108 SER A C 1
ATOM 806 O O . SER A 1 108 ? 26.372 1.021 -16.865 1.00 93.44 108 SER A O 1
ATOM 808 N N . GLY A 1 109 ? 24.208 0.590 -16.475 1.00 89.12 109 GLY A N 1
ATOM 809 C CA . GLY A 1 109 ? 24.374 -0.800 -16.056 1.00 89.12 109 GLY A CA 1
ATOM 810 C C . GLY A 1 109 ? 24.207 -1.851 -17.158 1.00 89.12 109 GLY A C 1
ATOM 811 O O . GLY A 1 109 ? 24.165 -3.034 -16.846 1.00 89.12 109 GLY A O 1
ATOM 812 N N . SER A 1 110 ? 24.125 -1.483 -18.441 1.00 86.38 110 SER A N 1
ATOM 813 C CA . SER A 1 110 ? 23.866 -2.454 -19.530 1.00 86.38 110 SER A CA 1
ATOM 814 C C . SER A 1 110 ? 24.897 -3.587 -19.615 1.00 86.38 110 SER A C 1
ATOM 816 O O . SER A 1 110 ? 24.569 -4.691 -20.037 1.00 86.38 110 SER A O 1
ATOM 818 N N . LEU A 1 111 ? 26.137 -3.334 -19.186 1.00 79.25 111 LEU A N 1
ATOM 819 C CA . LEU A 1 111 ? 27.225 -4.318 -19.196 1.00 79.25 111 LEU A CA 1
ATOM 820 C C . LEU A 1 111 ? 27.229 -5.241 -17.966 1.00 79.25 111 LEU A C 1
ATOM 822 O O . LEU A 1 111 ? 28.015 -6.184 -17.909 1.00 79.25 111 LEU A O 1
ATOM 826 N N . LEU A 1 112 ? 26.343 -5.010 -16.990 1.00 72.31 112 LEU A N 1
ATOM 827 C CA . LEU A 1 112 ? 26.241 -5.845 -15.791 1.00 72.31 112 LEU A CA 1
ATOM 828 C C . LEU A 1 112 ? 25.665 -7.235 -16.086 1.00 72.31 112 LEU A C 1
ATOM 830 O O . LEU A 1 112 ? 25.875 -8.148 -15.292 1.00 72.31 112 LEU A O 1
ATOM 834 N N . PHE A 1 113 ? 25.005 -7.427 -17.232 1.00 62.69 113 PHE A N 1
ATOM 835 C CA . PHE A 1 113 ? 24.412 -8.706 -17.635 1.00 62.69 113 PHE A CA 1
ATOM 836 C C . PHE A 1 113 ? 25.408 -9.878 -17.545 1.00 62.69 113 PHE A C 1
ATOM 838 O O . PHE A 1 113 ? 25.082 -10.932 -17.000 1.00 62.69 113 PHE A O 1
ATOM 845 N N . GLY A 1 114 ? 26.655 -9.673 -17.990 1.00 58.09 114 GLY A N 1
ATOM 846 C CA . GLY A 1 114 ? 27.695 -10.708 -17.948 1.00 58.09 114 GLY A CA 1
ATOM 847 C C . GLY A 1 114 ? 28.219 -11.027 -16.542 1.00 58.09 114 GLY A C 1
ATOM 848 O O . GLY A 1 114 ? 28.607 -12.159 -16.274 1.00 58.09 114 GLY A O 1
ATOM 849 N N . VAL A 1 115 ? 28.200 -10.054 -15.627 1.00 59.38 115 VAL A N 1
ATOM 850 C CA . VAL A 1 115 ? 28.686 -10.220 -14.245 1.00 59.38 115 VAL A CA 1
ATOM 851 C C . VAL A 1 115 ? 27.602 -10.831 -13.356 1.00 59.38 115 VAL A C 1
ATOM 853 O O . VAL A 1 115 ? 27.880 -11.662 -12.495 1.00 59.38 115 VAL A O 1
ATOM 856 N N . ILE A 1 116 ? 26.345 -10.449 -13.581 1.00 59.47 116 ILE A N 1
ATOM 857 C CA . ILE A 1 116 ? 25.216 -10.833 -12.732 1.00 59.47 116 ILE A CA 1
ATOM 858 C C . ILE A 1 116 ? 24.733 -12.251 -13.046 1.00 59.47 116 ILE A C 1
ATOM 860 O O . ILE A 1 116 ? 24.404 -12.990 -12.119 1.00 59.47 116 ILE A O 1
ATOM 864 N N . SER A 1 117 ? 24.810 -12.706 -14.302 1.00 54.38 117 SER A N 1
ATOM 865 C CA . SER A 1 117 ? 24.465 -14.092 -14.657 1.00 54.38 117 SER A CA 1
ATOM 866 C C . SER A 1 117 ? 25.317 -15.149 -13.926 1.00 54.38 117 SER A C 1
ATOM 868 O O . SER A 1 117 ? 24.883 -16.292 -13.805 1.00 54.38 117 SER A O 1
ATOM 870 N N . LEU A 1 118 ? 26.496 -14.779 -13.406 1.00 53.56 118 LEU A N 1
ATOM 871 C CA . LEU A 1 118 ? 27.359 -15.643 -12.588 1.00 53.56 118 LEU A CA 1
ATOM 872 C C . LEU A 1 118 ? 26.976 -15.657 -11.093 1.00 53.56 118 LEU A C 1
ATOM 874 O O . LEU A 1 118 ? 27.330 -16.595 -10.384 1.00 53.56 118 LEU A O 1
ATOM 878 N N . LEU A 1 119 ? 26.248 -14.645 -10.608 1.00 53.94 119 LEU A N 1
ATOM 879 C CA . LEU A 1 119 ? 25.902 -14.456 -9.189 1.00 53.94 119 LEU A CA 1
ATOM 880 C C . LEU A 1 119 ? 24.439 -14.819 -8.860 1.00 53.94 119 LEU A C 1
ATOM 882 O O . LEU A 1 119 ? 24.119 -15.153 -7.718 1.00 53.94 119 LEU A O 1
ATOM 886 N N . VAL A 1 120 ? 23.544 -14.801 -9.853 1.00 52.91 120 VAL A N 1
ATOM 887 C CA . VAL A 1 120 ? 22.099 -15.069 -9.689 1.00 52.91 120 VAL A CA 1
ATOM 888 C C . VAL A 1 120 ? 21.749 -16.472 -9.161 1.00 52.91 120 VAL A C 1
ATOM 890 O O . VAL A 1 120 ? 20.799 -16.549 -8.373 1.00 52.91 120 VAL A O 1
ATOM 893 N N . PRO A 1 121 ? 22.488 -17.568 -9.458 1.00 48.34 121 PRO A N 1
ATOM 894 C CA . PRO A 1 121 ? 22.178 -18.872 -8.865 1.00 48.34 121 PRO A CA 1
ATOM 895 C C . PRO A 1 121 ? 22.186 -18.856 -7.328 1.00 48.34 121 PRO A C 1
ATOM 897 O O . PRO A 1 121 ? 21.464 -19.631 -6.703 1.00 48.34 121 PRO A O 1
ATOM 900 N N . GLN A 1 122 ? 22.949 -17.952 -6.700 1.00 45.22 122 GLN A N 1
ATOM 901 C CA . GLN A 1 122 ? 23.027 -17.867 -5.241 1.00 45.22 122 GLN A CA 1
ATOM 902 C C . GLN A 1 122 ? 21.903 -17.031 -4.616 1.00 45.22 122 GLN A C 1
ATOM 904 O O . GLN A 1 122 ? 21.421 -17.381 -3.544 1.00 45.22 122 GLN A O 1
ATOM 909 N N . VAL A 1 123 ? 21.418 -15.982 -5.288 1.00 45.59 123 VAL A N 1
ATOM 910 C CA . VAL A 1 123 ? 20.386 -15.085 -4.726 1.00 45.59 123 VAL A CA 1
ATOM 911 C C . VAL A 1 123 ? 18.989 -15.714 -4.773 1.00 45.59 123 VAL A C 1
ATOM 913 O O . VAL A 1 123 ? 18.217 -15.570 -3.827 1.00 45.59 123 VAL A O 1
ATOM 916 N N . VAL A 1 124 ? 18.670 -16.468 -5.831 1.00 45.59 124 VAL A N 1
ATOM 917 C CA . VAL A 1 124 ? 17.388 -17.194 -5.930 1.00 45.59 124 VAL A CA 1
ATOM 918 C C . VAL A 1 124 ? 17.353 -18.378 -4.951 1.00 45.59 124 VAL A C 1
ATOM 920 O O . VAL A 1 124 ? 16.339 -18.593 -4.289 1.00 45.59 124 VAL A O 1
ATOM 923 N N . SER A 1 125 ? 18.478 -19.084 -4.781 1.00 39.81 125 SER A N 1
ATOM 924 C CA . SER A 1 125 ? 18.615 -20.202 -3.833 1.00 39.81 125 SER A CA 1
ATOM 925 C C . SER A 1 125 ? 18.514 -19.762 -2.361 1.00 39.81 125 SER A C 1
ATOM 927 O O . SER A 1 125 ? 17.919 -20.458 -1.533 1.00 39.81 125 SER A O 1
ATOM 929 N N . MET A 1 126 ? 19.002 -18.562 -2.020 1.00 38.16 126 MET A N 1
ATOM 930 C CA . MET A 1 126 ? 18.945 -18.060 -0.641 1.00 38.16 126 MET A CA 1
ATOM 931 C C . MET A 1 126 ? 17.507 -17.795 -0.163 1.00 38.16 126 MET A C 1
ATOM 933 O O . MET A 1 126 ? 17.198 -18.060 0.995 1.00 38.16 126 MET A O 1
ATOM 937 N N . ASN A 1 127 ? 16.590 -17.382 -1.048 1.00 39.22 127 ASN A N 1
ATOM 938 C CA . ASN A 1 127 ? 15.174 -17.211 -0.691 1.00 39.22 127 ASN A CA 1
ATOM 939 C C . ASN A 1 127 ? 14.425 -18.541 -0.498 1.00 39.22 127 ASN A C 1
ATOM 941 O O . ASN A 1 127 ? 13.471 -18.582 0.276 1.00 39.22 127 ASN A O 1
ATOM 945 N N . SER A 1 128 ? 14.857 -19.634 -1.138 1.00 39.94 128 SER A N 1
ATOM 946 C CA . SER A 1 128 ? 14.307 -20.973 -0.866 1.00 39.94 128 SER A CA 1
ATOM 947 C C . SER A 1 128 ? 14.812 -21.592 0.442 1.00 39.94 128 SER A C 1
ATOM 949 O O . SER A 1 128 ? 14.149 -22.467 0.987 1.00 39.94 128 SER A O 1
ATOM 951 N N . LEU A 1 129 ? 15.949 -21.130 0.975 1.00 34.03 129 LEU A N 1
ATOM 952 C CA . LEU A 1 129 ? 16.519 -21.619 2.239 1.00 34.03 129 LEU A CA 1
ATOM 953 C C . LEU A 1 129 ? 16.012 -20.865 3.479 1.00 34.03 129 LEU A C 1
ATOM 955 O O . LEU A 1 129 ? 16.100 -21.394 4.579 1.00 34.03 129 LEU A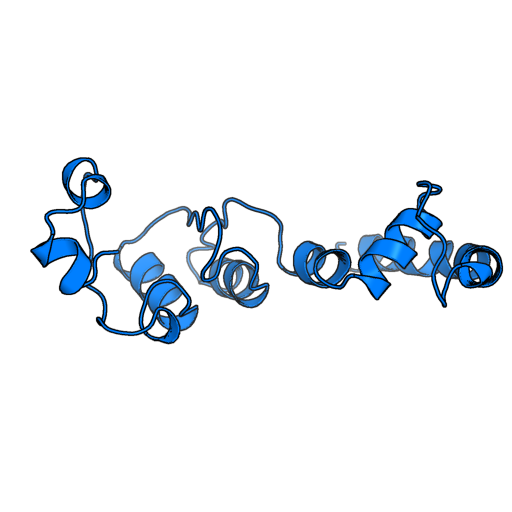 O 1
ATOM 959 N N . ILE A 1 130 ? 15.459 -19.658 3.322 1.00 42.12 130 ILE A N 1
ATOM 960 C CA . ILE A 1 130 ? 14.916 -18.853 4.437 1.00 42.12 130 ILE A CA 1
ATOM 961 C C . ILE A 1 130 ? 13.445 -19.222 4.752 1.00 42.12 130 ILE A C 1
ATOM 963 O O . ILE A 1 130 ? 12.886 -18.776 5.753 1.00 42.12 130 ILE A O 1
ATOM 967 N N . HIS A 1 131 ? 12.814 -20.065 3.928 1.00 38.06 131 HIS A N 1
ATOM 968 C CA . HIS A 1 131 ? 11.413 -20.482 4.070 1.00 38.06 131 HIS A CA 1
ATOM 969 C C . HIS A 1 131 ? 11.200 -21.978 4.383 1.00 38.06 131 HIS A C 1
ATOM 971 O O . HIS A 1 131 ? 10.080 -22.457 4.218 1.00 38.06 131 HIS A O 1
ATOM 977 N N . ASN A 1 132 ? 12.222 -22.684 4.887 1.00 35.97 132 ASN A N 1
ATOM 978 C CA . ASN A 1 132 ? 12.083 -24.022 5.488 1.00 35.97 132 ASN A CA 1
ATOM 979 C C . ASN A 1 132 ? 12.393 -23.997 6.986 1.00 35.97 132 ASN A C 1
ATOM 981 O O . ASN A 1 132 ? 13.429 -23.401 7.354 1.00 35.97 132 ASN A O 1
#